Protein AF-A0A9E3HZI1-F1 (afdb_monomer_lite)

pLDDT: mean 81.72, std 6.22, range [60.81, 88.31]

Foldseek 3Di:
DVVLVVVLVVLVVLLVVLVVDDPVSNLVSLVVSCVVVVHPQDNDDDPVSSVVSSVVSVVVSVVSVVVVVVVVVVVVVVVVVVVVVVVVVVVVVD

Secondary structure (DSSP, 8-state):
-HHHHHHHHHHHHHHHHHHHS-HHHHHHHHHHHHHHTT-------SHHHHHHHHHHHHHHHHHHHHHHHHHHHHHHHHHHHHHHHHHHHHHHH-

Radius of gyration: 21.02 Å; chains: 1; bounding box: 48×21×60 Å

Structure (mmCIF, N/CA/C/O backbone):
data_AF-A0A9E3HZI1-F1
#
_entry.id   AF-A0A9E3HZI1-F1
#
loop_
_atom_site.group_PDB
_atom_site.id
_atom_site.type_symbol
_atom_site.label_atom_id
_atom_site.label_alt_id
_atom_site.label_comp_id
_atom_site.label_asym_id
_atom_site.label_entity_id
_atom_site.label_seq_id
_atom_site.pdbx_PDB_ins_code
_atom_site.Cartn_x
_atom_site.Cartn_y
_atom_site.Cartn_z
_atom_site.occupancy
_atom_site.B_iso_or_equiv
_atom_site.auth_seq_id
_atom_site.auth_comp_id
_atom_site.auth_asym_id
_atom_site.auth_atom_id
_atom_site.pdbx_PDB_model_num
ATOM 1 N N . MET A 1 1 ? 10.202 -7.356 -5.266 1.00 65.06 1 MET A N 1
ATOM 2 C CA . MET A 1 1 ? 8.920 -7.134 -5.973 1.00 65.06 1 MET A CA 1
ATOM 3 C C . MET A 1 1 ? 7.806 -8.055 -5.473 1.00 65.06 1 MET A C 1
ATOM 5 O O . MET A 1 1 ? 6.886 -7.562 -4.833 1.00 65.06 1 MET A O 1
ATOM 9 N N . ILE A 1 2 ? 7.926 -9.379 -5.642 1.00 74.62 2 ILE A N 1
ATOM 10 C CA . ILE A 1 2 ? 6.880 -10.366 -5.287 1.00 74.62 2 ILE A CA 1
ATOM 11 C C . ILE A 1 2 ? 6.471 -10.299 -3.804 1.00 74.62 2 ILE A C 1
ATOM 13 O O . ILE A 1 2 ? 5.292 -10.182 -3.480 1.00 74.62 2 ILE A O 1
ATOM 17 N N . ARG A 1 3 ? 7.442 -10.268 -2.879 1.00 76.88 3 ARG A N 1
ATOM 18 C CA . ARG A 1 3 ? 7.169 -10.151 -1.431 1.00 76.88 3 ARG A CA 1
ATOM 19 C C . ARG A 1 3 ? 6.415 -8.863 -1.067 1.00 76.88 3 ARG A C 1
ATOM 21 O O . ARG A 1 3 ? 5.631 -8.863 -0.122 1.00 76.88 3 ARG A O 1
ATOM 28 N N . THR A 1 4 ? 6.649 -7.779 -1.806 1.00 73.19 4 THR A N 1
ATOM 29 C CA . THR A 1 4 ? 5.964 -6.493 -1.616 1.00 73.19 4 THR A CA 1
ATOM 30 C C . THR A 1 4 ? 4.528 -6.565 -2.129 1.00 73.19 4 THR A C 1
ATOM 32 O O . THR A 1 4 ? 3.627 -6.162 -1.402 1.00 73.19 4 THR A O 1
ATOM 35 N N . MET A 1 5 ? 4.293 -7.165 -3.303 1.00 73.50 5 MET A N 1
ATOM 36 C CA . MET A 1 5 ? 2.939 -7.395 -3.832 1.00 73.50 5 MET A CA 1
ATOM 37 C C . MET A 1 5 ? 2.093 -8.258 -2.893 1.00 73.50 5 MET A C 1
ATOM 39 O O . MET A 1 5 ? 0.969 -7.890 -2.578 1.00 73.50 5 MET A O 1
ATOM 43 N N . ILE A 1 6 ? 2.651 -9.352 -2.361 1.00 82.69 6 ILE A N 1
ATOM 44 C CA . ILE A 1 6 ? 1.941 -10.218 -1.404 1.00 82.69 6 ILE A CA 1
ATOM 45 C C . ILE A 1 6 ? 1.550 -9.440 -0.139 1.00 82.69 6 ILE A C 1
ATOM 47 O O . ILE A 1 6 ? 0.462 -9.636 0.401 1.00 82.69 6 ILE A O 1
ATOM 51 N N . LYS A 1 7 ? 2.426 -8.553 0.352 1.00 81.12 7 LYS A N 1
ATOM 52 C CA . LYS A 1 7 ? 2.117 -7.701 1.509 1.00 81.12 7 LYS A CA 1
ATOM 53 C C . LYS A 1 7 ? 1.000 -6.704 1.198 1.00 81.12 7 LYS A C 1
ATOM 55 O O . LYS A 1 7 ? 0.075 -6.613 1.995 1.00 81.12 7 LYS A O 1
ATOM 60 N N . ILE A 1 8 ? 1.065 -6.014 0.057 1.00 81.75 8 ILE A N 1
ATOM 61 C CA . ILE A 1 8 ? 0.026 -5.076 -0.408 1.00 81.75 8 ILE A CA 1
ATOM 62 C C . ILE A 1 8 ? -1.325 -5.796 -0.496 1.00 81.75 8 ILE A C 1
ATOM 64 O O . ILE A 1 8 ? -2.284 -5.366 0.134 1.00 81.75 8 ILE A O 1
ATOM 68 N N . TRP A 1 9 ? -1.368 -6.956 -1.151 1.00 84.50 9 TRP A N 1
ATOM 69 C CA . TRP A 1 9 ? -2.593 -7.739 -1.315 1.00 84.50 9 TRP A CA 1
ATOM 70 C C . TRP A 1 9 ? -3.193 -8.209 0.019 1.00 84.50 9 TRP A C 1
ATOM 72 O O . TRP A 1 9 ? -4.402 -8.152 0.235 1.00 84.50 9 TRP A O 1
ATOM 82 N N . LYS A 1 10 ? -2.351 -8.640 0.972 1.00 86.94 10 LYS A N 1
ATOM 83 C CA . LYS A 1 10 ? -2.817 -9.001 2.323 1.00 86.94 10 LYS A CA 1
ATOM 84 C C . LYS A 1 10 ? -3.417 -7.808 3.068 1.00 86.94 10 LYS A C 1
ATOM 86 O O . LYS A 1 10 ? -4.395 -7.989 3.790 1.00 86.94 10 LYS A O 1
ATOM 91 N N . VAL A 1 11 ? -2.829 -6.622 2.920 1.00 85.88 11 VAL A N 1
ATOM 92 C CA . VAL A 1 11 ? -3.314 -5.390 3.558 1.00 85.88 11 VAL A CA 1
ATOM 93 C C . VAL A 1 11 ? -4.638 -4.957 2.951 1.00 85.88 11 VAL A C 1
ATOM 95 O O . VAL A 1 11 ? -5.578 -4.709 3.695 1.00 85.88 11 VAL A O 1
ATOM 98 N N . GLU A 1 12 ? -4.738 -4.949 1.625 1.00 84.56 12 GLU A N 1
ATOM 99 C CA . GLU A 1 12 ? -5.968 -4.644 0.891 1.00 84.56 12 GLU A CA 1
ATOM 100 C C . GLU A 1 12 ? -7.118 -5.568 1.316 1.00 84.56 12 GLU A C 1
ATOM 102 O O . GLU A 1 12 ? -8.197 -5.111 1.693 1.00 84.56 12 GLU A O 1
ATOM 107 N N . ARG A 1 13 ? -6.856 -6.880 1.371 1.00 86.19 13 ARG A N 1
ATOM 108 C CA . ARG A 1 13 ? -7.850 -7.873 1.791 1.00 86.19 13 ARG A CA 1
ATOM 109 C C . ARG A 1 13 ? -8.274 -7.703 3.251 1.00 86.19 13 ARG A C 1
ATOM 111 O O . ARG A 1 13 ? -9.446 -7.897 3.565 1.00 86.19 13 ARG A O 1
ATOM 118 N N . LYS A 1 14 ? -7.342 -7.362 4.151 1.00 85.88 14 LYS A N 1
ATOM 119 C CA . LYS A 1 14 ? -7.669 -7.035 5.550 1.00 85.88 14 LYS A CA 1
ATOM 120 C C . LYS A 1 14 ? -8.515 -5.759 5.627 1.00 85.88 14 LYS A C 1
ATOM 122 O O . LYS A 1 14 ? -9.510 -5.756 6.337 1.00 85.88 14 LYS A O 1
ATOM 127 N N . LEU A 1 15 ? -8.160 -4.716 4.878 1.00 86.19 15 LEU A N 1
ATOM 128 C CA . LEU A 1 15 ? -8.871 -3.436 4.871 1.00 86.19 15 LEU A CA 1
ATOM 129 C C . LEU A 1 15 ? -10.308 -3.576 4.350 1.00 86.19 15 LEU A C 1
ATOM 131 O O . LEU A 1 15 ? -11.223 -3.010 4.935 1.00 86.19 15 LEU A O 1
ATOM 135 N N . SER A 1 16 ? -10.520 -4.384 3.309 1.00 85.12 16 SER A N 1
ATOM 136 C CA . SER A 1 16 ? -11.860 -4.673 2.786 1.00 85.12 16 SER A CA 1
ATOM 137 C C . SER A 1 16 ? -12.743 -5.396 3.811 1.00 85.12 16 SER A C 1
ATOM 139 O O . SER A 1 16 ? -13.904 -5.031 3.970 1.00 85.12 16 SER A O 1
ATOM 141 N N . LYS A 1 17 ? -12.189 -6.361 4.563 1.00 88.06 17 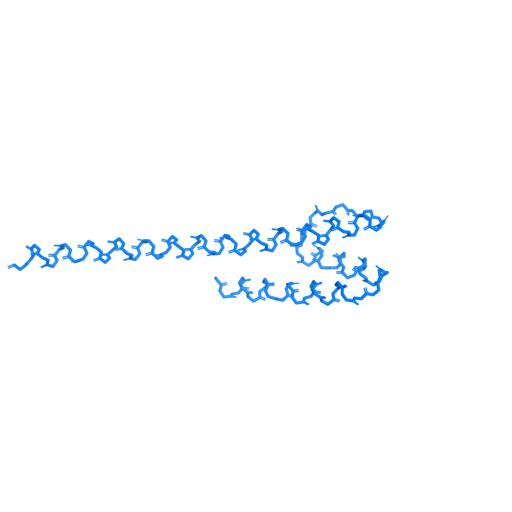LYS A N 1
ATOM 142 C CA . LYS A 1 17 ? -12.917 -7.025 5.659 1.00 88.06 17 LYS A CA 1
ATOM 143 C C . LYS A 1 17 ? -13.276 -6.058 6.782 1.00 88.06 17 LYS A C 1
ATOM 145 O O . LYS A 1 17 ? -14.413 -6.054 7.227 1.00 88.06 17 LYS A O 1
ATOM 150 N N . ILE A 1 18 ? -12.326 -5.208 7.178 1.00 86.50 18 ILE A N 1
ATOM 151 C CA . ILE A 1 18 ? -12.555 -4.159 8.175 1.00 86.50 18 ILE A CA 1
ATOM 152 C C . ILE A 1 18 ? -13.745 -3.297 7.753 1.00 86.50 18 ILE A C 1
ATOM 154 O O . ILE A 1 18 ? -14.662 -3.108 8.532 1.00 86.50 18 ILE A O 1
ATOM 158 N N . GLN A 1 19 ? -13.780 -2.814 6.511 1.00 81.19 19 GLN A N 1
ATOM 159 C CA . GLN A 1 19 ? -14.855 -1.934 6.037 1.00 81.19 19 GLN A CA 1
ATOM 160 C C . GLN A 1 19 ? -16.259 -2.570 6.061 1.00 81.19 19 GLN A C 1
ATOM 162 O O . GLN A 1 19 ? -17.242 -1.835 6.018 1.00 81.19 19 GLN A O 1
ATOM 167 N N . GLN A 1 20 ? -16.360 -3.900 6.134 1.00 85.12 20 GLN A N 1
ATOM 168 C CA . GLN A 1 20 ? -17.626 -4.638 6.210 1.00 85.12 20 GLN A CA 1
ATOM 169 C C . GLN A 1 20 ? -18.091 -4.911 7.652 1.00 85.12 20 GLN A C 1
ATOM 171 O O . GLN A 1 20 ? -19.245 -5.283 7.844 1.00 85.12 20 GLN A O 1
ATOM 176 N N . ASP A 1 21 ? -17.220 -4.736 8.651 1.00 87.06 21 ASP A N 1
ATOM 177 C CA . ASP A 1 21 ? -17.528 -4.980 10.065 1.00 87.06 21 ASP A CA 1
ATOM 178 C C . ASP A 1 21 ? -18.204 -3.771 10.745 1.00 87.06 21 ASP A C 1
ATOM 180 O O . ASP A 1 21 ? -18.135 -2.638 10.265 1.00 87.06 21 ASP A O 1
ATOM 184 N N . ASP A 1 22 ? -18.808 -4.000 11.918 1.00 83.88 22 ASP A N 1
ATOM 185 C CA . ASP A 1 22 ? -19.387 -2.952 12.771 1.00 83.88 22 ASP A CA 1
ATOM 186 C C . ASP A 1 22 ? -18.340 -1.922 13.222 1.00 83.88 22 ASP A C 1
ATOM 188 O O . ASP A 1 22 ? -17.200 -2.272 13.536 1.00 83.88 22 ASP A O 1
ATOM 192 N N . PHE A 1 23 ? -18.743 -0.655 13.363 1.00 75.69 23 PHE A N 1
ATOM 193 C CA . PHE A 1 23 ? -17.867 0.479 13.700 1.00 75.69 23 PHE A CA 1
ATOM 194 C C . PHE A 1 23 ? -16.897 0.224 14.875 1.00 75.69 23 PHE A C 1
ATOM 196 O O . PHE A 1 23 ? -15.724 0.602 14.829 1.00 75.69 23 PHE A O 1
ATOM 203 N N . GLU A 1 24 ? -17.364 -0.450 15.925 1.00 79.38 24 GLU A N 1
ATOM 204 C CA . GLU A 1 24 ? -16.559 -0.760 17.110 1.00 79.38 24 GLU A CA 1
ATOM 205 C C . GLU A 1 24 ? -15.444 -1.782 16.808 1.00 79.38 24 GLU A C 1
ATOM 207 O O . GLU A 1 24 ? -14.297 -1.628 17.242 1.00 79.38 24 GLU A O 1
ATOM 212 N N . LYS A 1 25 ? -15.743 -2.784 15.969 1.00 83.81 25 LYS A N 1
ATOM 213 C CA . LYS A 1 25 ? -14.757 -3.750 15.461 1.00 83.81 25 LYS A CA 1
ATOM 214 C C . LYS A 1 25 ? -13.804 -3.096 14.465 1.00 83.81 25 LYS A C 1
ATOM 216 O O . LYS A 1 25 ? -12.605 -3.380 14.514 1.00 83.81 25 LYS A O 1
ATOM 221 N N . GLN A 1 26 ? -14.299 -2.179 13.630 1.00 80.81 26 GLN A N 1
ATOM 222 C CA . GLN A 1 26 ? -13.472 -1.425 12.687 1.00 80.81 26 GLN A CA 1
ATOM 223 C C . GLN A 1 26 ? -12.371 -0.650 13.404 1.00 80.81 26 GLN A C 1
ATOM 225 O O . GLN A 1 26 ? -11.205 -0.755 13.030 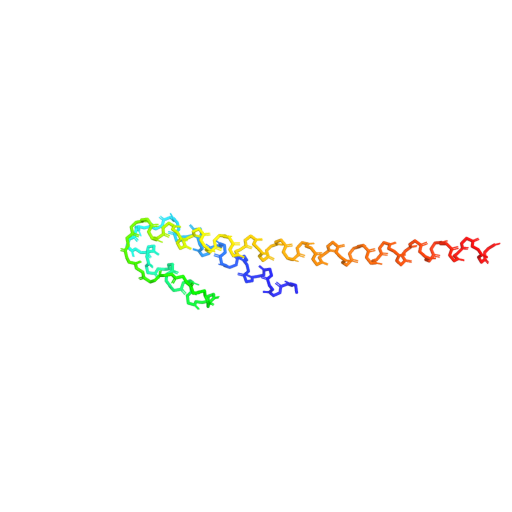1.00 80.81 26 GLN A O 1
ATOM 230 N N . GLY A 1 27 ? -12.711 0.083 14.468 1.00 81.62 27 GLY A N 1
ATOM 231 C CA . GLY A 1 27 ? -11.738 0.862 15.235 1.00 81.62 27 GLY A CA 1
ATOM 232 C C . GLY A 1 27 ? -10.563 0.020 15.728 1.00 81.62 27 GLY A C 1
ATOM 233 O O . GLY A 1 27 ? -9.404 0.380 15.512 1.00 81.62 27 GLY A O 1
ATOM 234 N N . LYS A 1 28 ? -10.855 -1.138 16.326 1.00 84.19 28 LYS A N 1
ATOM 235 C CA . LYS A 1 28 ? -9.829 -2.048 16.845 1.00 84.19 28 LYS A CA 1
ATOM 236 C C . LYS A 1 28 ? -8.969 -2.640 15.726 1.00 84.19 28 LYS A C 1
ATOM 238 O O . LYS A 1 28 ? -7.744 -2.567 15.790 1.00 84.19 28 LYS A O 1
ATOM 243 N N . GLN A 1 29 ? -9.598 -3.160 14.674 1.00 86.19 29 GLN A N 1
ATOM 244 C CA . GLN A 1 29 ? -8.878 -3.797 13.572 1.00 86.19 29 GLN A CA 1
ATOM 245 C C . GLN A 1 29 ? -8.042 -2.800 12.749 1.00 86.19 29 GLN A C 1
ATOM 247 O O . GLN A 1 29 ? -6.959 -3.152 12.283 1.00 86.19 29 GLN A O 1
ATOM 252 N N . VAL A 1 30 ? -8.493 -1.548 12.598 1.00 85.31 30 VAL A N 1
ATOM 253 C CA . VAL A 1 30 ? -7.714 -0.479 11.950 1.00 85.31 30 VAL A CA 1
ATOM 254 C C . VAL A 1 30 ? -6.481 -0.124 12.774 1.00 85.31 30 VAL A C 1
ATOM 256 O O . VAL A 1 30 ? -5.413 0.057 12.196 1.00 85.31 30 VAL A O 1
ATOM 259 N N . ILE A 1 31 ? -6.588 -0.055 14.105 1.00 83.62 31 ILE A N 1
ATOM 260 C CA . ILE A 1 31 ? -5.437 0.199 14.988 1.00 83.62 31 ILE A CA 1
ATOM 261 C C . ILE A 1 31 ? -4.411 -0.933 14.880 1.00 83.62 31 ILE A C 1
ATOM 263 O O . ILE A 1 31 ? -3.213 -0.664 14.759 1.00 83.62 31 ILE A O 1
ATOM 267 N N . ASP A 1 32 ? -4.866 -2.185 14.879 1.00 86.31 32 ASP A N 1
ATOM 268 C CA . ASP A 1 32 ? -3.987 -3.345 14.718 1.00 86.31 32 ASP A CA 1
ATOM 269 C C . ASP A 1 32 ? -3.316 -3.342 13.336 1.00 86.31 32 ASP A C 1
ATOM 271 O O . ASP A 1 32 ? -2.099 -3.498 13.234 1.00 86.31 32 ASP A O 1
ATOM 275 N N . LEU A 1 33 ? -4.073 -3.054 12.270 1.00 85.88 33 LEU A N 1
ATOM 276 C CA . LEU A 1 33 ? -3.535 -2.937 10.914 1.00 85.88 33 LEU A CA 1
ATOM 277 C C . LEU A 1 33 ? -2.532 -1.779 10.793 1.00 85.88 33 LEU A C 1
ATOM 279 O O . LEU A 1 33 ? -1.503 -1.902 10.132 1.00 85.88 33 LEU A O 1
ATOM 283 N N . GLN A 1 34 ? -2.792 -0.661 11.463 1.00 83.38 34 GLN A N 1
ATOM 284 C CA . GLN A 1 34 ? -1.893 0.483 11.511 1.00 83.38 34 GLN A CA 1
ATOM 285 C C . GLN A 1 34 ? -0.569 0.132 12.213 1.00 83.38 34 GLN A C 1
ATOM 287 O O . GLN A 1 34 ? 0.499 0.522 11.729 1.00 83.38 34 GLN A O 1
ATOM 292 N N . ARG A 1 35 ? -0.617 -0.632 13.315 1.00 83.62 35 ARG A N 1
ATOM 293 C CA . ARG A 1 35 ? 0.580 -1.143 14.009 1.00 83.62 35 ARG A CA 1
ATOM 294 C C . ARG A 1 35 ? 1.364 -2.125 13.144 1.00 83.62 35 ARG A C 1
ATOM 296 O O . ARG A 1 35 ? 2.578 -1.966 13.026 1.00 83.62 35 ARG A O 1
ATOM 303 N N . ASP A 1 36 ? 0.683 -3.070 12.493 1.00 85.31 36 ASP A N 1
ATOM 304 C CA . ASP A 1 36 ? 1.288 -4.022 11.546 1.00 85.31 36 ASP A CA 1
ATOM 305 C C . ASP A 1 36 ? 2.059 -3.288 10.434 1.00 85.31 36 ASP A C 1
ATOM 307 O O . ASP A 1 36 ? 3.142 -3.711 10.015 1.00 85.31 36 ASP A O 1
ATOM 311 N N . LEU A 1 37 ? 1.510 -2.163 9.967 1.00 81.81 37 LEU A N 1
ATOM 312 C CA . LEU A 1 37 ? 2.089 -1.333 8.911 1.00 81.81 37 LEU A CA 1
ATOM 313 C C . LEU A 1 37 ? 3.088 -0.287 9.417 1.00 81.81 37 LEU A C 1
ATOM 315 O O . LEU A 1 37 ? 3.700 0.399 8.597 1.00 81.81 37 LEU A O 1
ATOM 319 N N . LYS A 1 38 ? 3.282 -0.180 10.739 1.00 82.44 38 LYS A N 1
ATOM 320 C CA . LYS A 1 38 ? 4.109 0.845 11.396 1.00 82.44 38 LYS A CA 1
ATOM 321 C C . LYS A 1 38 ? 3.751 2.271 10.948 1.00 82.44 38 LYS A C 1
ATOM 323 O O . LYS A 1 38 ? 4.630 3.114 10.781 1.00 82.44 38 LYS A O 1
ATOM 328 N N . LEU A 1 39 ? 2.463 2.535 10.729 1.00 77.38 39 LEU A N 1
ATOM 329 C CA . LEU A 1 39 ? 1.966 3.850 10.329 1.00 77.38 39 LEU A CA 1
ATOM 330 C C . LEU A 1 39 ? 1.725 4.728 11.561 1.00 77.38 39 LEU A C 1
ATOM 332 O O . LEU A 1 39 ? 1.052 4.324 12.511 1.00 77.38 39 LEU A O 1
ATOM 336 N N . VAL A 1 40 ? 2.234 5.958 11.536 1.00 73.75 40 VAL A N 1
ATOM 337 C CA . VAL A 1 40 ? 1.985 6.955 12.585 1.00 73.75 40 VAL A CA 1
ATOM 338 C C . VAL A 1 40 ? 0.758 7.778 12.187 1.00 73.75 40 VAL A C 1
ATOM 340 O O . VAL A 1 40 ? 0.874 8.870 11.647 1.00 73.75 40 VAL A O 1
ATOM 343 N N . LEU A 1 41 ? -0.432 7.212 12.393 1.00 71.94 41 LEU A N 1
ATOM 344 C CA . LEU A 1 41 ? -1.709 7.922 12.280 1.00 71.94 41 LEU A CA 1
ATOM 345 C C . LEU A 1 41 ? -2.230 8.252 13.693 1.00 71.94 41 LEU A C 1
ATOM 347 O O . LEU A 1 41 ? -2.008 7.465 14.623 1.00 71.94 41 LEU A O 1
ATOM 351 N N . PRO A 1 42 ? -2.904 9.397 13.875 1.00 67.12 42 PRO A N 1
ATOM 352 C CA . PRO A 1 42 ? -3.402 9.852 15.173 1.00 67.12 42 PRO A CA 1
ATOM 353 C C . PRO A 1 42 ? -4.309 8.819 15.863 1.00 67.12 42 PRO A C 1
ATOM 355 O O . PRO A 1 42 ? -5.152 8.194 15.231 1.00 67.12 42 PRO A O 1
ATOM 358 N N . LEU A 1 43 ? -4.125 8.631 17.180 1.00 63.19 43 LEU A N 1
ATOM 359 C CA . LEU A 1 43 ? -4.754 7.568 17.987 1.00 63.19 43 LEU A CA 1
ATOM 360 C C . LEU A 1 43 ? -6.159 7.902 18.532 1.00 63.19 43 LEU A C 1
ATOM 362 O O . LEU A 1 43 ? -6.715 7.106 19.290 1.00 63.19 43 LEU A O 1
ATOM 366 N N . ARG A 1 44 ? -6.778 9.014 18.126 1.00 62.28 44 ARG A N 1
ATOM 367 C CA . ARG A 1 44 ? -8.071 9.451 18.679 1.00 62.28 44 ARG A CA 1
ATOM 368 C C . ARG A 1 44 ? -9.243 8.556 18.245 1.00 62.28 44 ARG A C 1
ATOM 370 O O . ARG A 1 44 ? -9.208 7.910 17.195 1.00 62.28 44 ARG A O 1
ATOM 377 N N . THR A 1 45 ? -10.268 8.503 19.089 1.00 61.22 45 THR A N 1
ATOM 378 C CA . THR A 1 45 ? -11.512 7.742 18.903 1.00 61.22 45 THR A CA 1
ATOM 379 C C . THR A 1 45 ? -12.621 8.655 18.378 1.00 61.22 45 THR A C 1
ATOM 381 O O . THR A 1 45 ? -12.897 9.695 18.969 1.00 61.22 45 THR A O 1
ATOM 384 N N . GLY A 1 46 ? -13.255 8.272 17.267 1.00 71.50 46 GLY A N 1
ATOM 385 C CA . GLY A 1 46 ? -14.384 8.989 16.664 1.00 71.50 46 GLY A CA 1
ATOM 386 C C . GLY A 1 46 ? -14.633 8.564 15.213 1.00 71.50 46 GLY A C 1
ATOM 387 O O . GLY A 1 46 ? -13.714 8.097 14.544 1.00 71.50 46 GLY A O 1
ATOM 388 N N . GLN A 1 47 ? -15.863 8.726 14.709 1.00 74.00 47 GLN A N 1
ATOM 389 C CA . GLN A 1 47 ? -16.228 8.304 13.343 1.00 74.00 47 GLN A CA 1
ATOM 390 C C . GLN A 1 47 ? -15.397 8.989 12.254 1.00 74.00 47 GLN A C 1
ATOM 392 O O . GLN A 1 47 ? -14.864 8.320 11.370 1.00 74.00 47 GLN A O 1
ATOM 397 N N . LYS A 1 48 ? -15.226 10.313 12.352 1.00 78.88 48 LYS A N 1
ATOM 398 C CA . LYS A 1 48 ? -14.382 11.079 11.420 1.00 78.88 48 LYS A CA 1
ATOM 399 C C . LYS A 1 48 ? -12.929 10.603 11.453 1.00 78.88 48 LYS A C 1
ATOM 401 O O . LYS A 1 48 ? -12.298 10.468 10.413 1.00 78.88 48 LYS A O 1
ATOM 406 N N . GLU A 1 49 ? -12.420 10.290 12.639 1.00 79.25 49 GLU A N 1
ATOM 407 C CA . GLU A 1 49 ? -11.038 9.846 12.812 1.00 79.25 49 GLU A CA 1
ATOM 408 C C . GLU A 1 49 ? -10.803 8.448 12.234 1.00 79.25 49 GLU A C 1
ATOM 410 O O . GLU A 1 49 ? -9.786 8.203 11.586 1.00 79.25 49 GLU A O 1
ATOM 415 N N . LEU A 1 50 ? -11.763 7.534 12.409 1.00 79.31 50 LEU A N 1
ATOM 416 C CA . LEU A 1 50 ? -11.715 6.210 11.793 1.00 79.31 50 LEU A CA 1
ATOM 417 C C . LEU A 1 50 ? -11.665 6.315 10.265 1.00 79.31 50 LEU A C 1
ATOM 419 O O . LEU A 1 50 ? -10.847 5.649 9.631 1.00 79.31 50 LEU A O 1
ATOM 423 N N . PHE A 1 51 ? -12.491 7.193 9.688 1.00 82.44 51 PHE A N 1
ATOM 424 C CA . PHE A 1 51 ? -12.466 7.481 8.258 1.00 82.44 51 PHE A CA 1
ATOM 425 C C . PHE A 1 51 ? -11.084 7.976 7.807 1.00 82.44 51 PHE A C 1
ATOM 427 O O . PHE A 1 51 ? -10.522 7.423 6.862 1.00 82.44 51 PHE A O 1
ATOM 434 N N . TYR A 1 52 ? -10.484 8.944 8.513 1.00 81.56 52 TYR A N 1
ATOM 435 C CA . TYR A 1 52 ? -9.138 9.431 8.187 1.00 81.56 52 TYR A CA 1
ATOM 436 C C . TYR A 1 52 ? -8.072 8.338 8.267 1.00 81.56 52 TYR A C 1
ATOM 438 O O . TYR A 1 52 ? -7.169 8.308 7.431 1.00 81.56 52 TYR A O 1
ATOM 446 N N . ARG A 1 53 ? -8.175 7.408 9.222 1.00 80.56 53 ARG A N 1
ATOM 447 C CA . ARG A 1 53 ? -7.230 6.289 9.330 1.00 80.56 53 ARG A CA 1
ATOM 448 C C . ARG A 1 53 ? -7.364 5.298 8.186 1.00 80.56 53 ARG A C 1
ATOM 450 O O . ARG A 1 53 ? -6.355 4.922 7.597 1.00 80.56 53 ARG A O 1
ATOM 457 N N . ILE A 1 54 ? -8.591 4.894 7.861 1.00 84.44 54 ILE A N 1
ATOM 458 C CA . ILE A 1 54 ? -8.864 4.009 6.722 1.00 84.44 54 ILE A CA 1
ATOM 459 C C . ILE A 1 54 ? -8.360 4.667 5.434 1.00 84.44 54 ILE A C 1
ATOM 461 O O . ILE A 1 54 ? -7.664 4.024 4.648 1.00 84.44 54 ILE A O 1
ATOM 465 N N . ASN A 1 55 ? -8.630 5.963 5.258 1.00 84.62 55 ASN A N 1
ATOM 466 C CA . ASN A 1 55 ? -8.150 6.721 4.110 1.00 84.62 55 ASN A CA 1
ATOM 467 C C . ASN A 1 55 ? -6.615 6.817 4.079 1.00 84.62 55 ASN A C 1
ATOM 469 O O . ASN A 1 55 ? -6.008 6.623 3.035 1.00 84.62 55 ASN A O 1
ATOM 473 N N . GLY A 1 56 ? -5.962 7.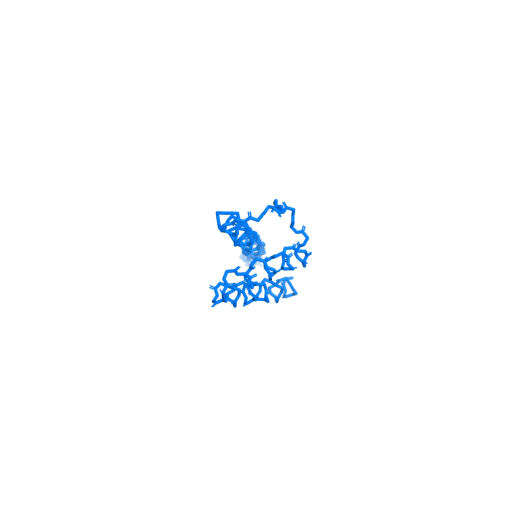028 5.225 1.00 83.81 56 GLY A N 1
ATOM 474 C CA . GLY A 1 56 ? -4.501 7.029 5.328 1.00 83.81 56 GLY A CA 1
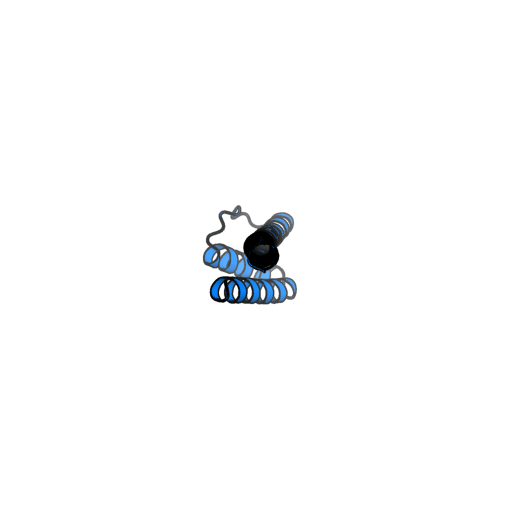ATOM 475 C C . GLY A 1 56 ? -3.868 5.691 4.930 1.00 83.81 56 GLY A C 1
ATOM 476 O O . GLY A 1 56 ? -2.842 5.673 4.248 1.00 83.81 56 GLY A O 1
ATOM 477 N N . ILE A 1 57 ? -4.496 4.567 5.295 1.00 84.94 57 ILE A N 1
ATOM 478 C CA . ILE A 1 57 ? -4.058 3.230 4.866 1.00 84.94 57 ILE A CA 1
ATOM 479 C C . ILE A 1 57 ? -4.256 3.057 3.351 1.00 84.94 57 ILE A C 1
ATOM 481 O O . ILE A 1 57 ? -3.353 2.544 2.688 1.00 84.94 57 ILE A O 1
ATOM 485 N N . HIS A 1 58 ? -5.376 3.528 2.789 1.00 84.94 58 HIS A N 1
ATOM 486 C CA . HIS A 1 58 ? -5.617 3.533 1.337 1.00 84.94 58 HIS A CA 1
ATOM 487 C C . HIS A 1 58 ? -4.569 4.345 0.573 1.00 84.94 58 HIS A C 1
ATOM 489 O O . HIS A 1 58 ? -3.963 3.831 -0.367 1.00 84.94 58 HIS A O 1
ATOM 495 N N . THR A 1 59 ? -4.274 5.569 1.013 1.00 85.62 59 THR A N 1
ATOM 496 C CA . THR A 1 59 ? -3.240 6.417 0.401 1.00 85.62 59 THR A CA 1
ATOM 497 C C . THR A 1 59 ? -1.868 5.751 0.457 1.00 85.62 59 THR A C 1
ATOM 499 O O . THR A 1 59 ? -1.125 5.747 -0.529 1.00 85.62 59 THR A O 1
ATOM 502 N N . TRP A 1 60 ? -1.516 5.138 1.592 1.00 86.56 60 TRP A N 1
ATOM 503 C CA . TRP A 1 60 ? -0.266 4.390 1.711 1.00 86.56 60 TRP A CA 1
ATOM 504 C C . TRP A 1 60 ? -0.215 3.212 0.731 1.00 86.56 60 TRP A C 1
ATOM 506 O O . TRP A 1 60 ? 0.804 3.010 0.065 1.00 86.56 60 TRP A O 1
ATOM 516 N N . LEU A 1 61 ? -1.314 2.463 0.603 1.00 86.00 61 LEU A N 1
ATOM 517 C CA . LEU A 1 61 ? -1.426 1.333 -0.316 1.00 86.00 61 LEU A CA 1
ATOM 518 C C . LEU A 1 61 ? -1.237 1.782 -1.773 1.00 86.00 61 LEU A C 1
ATOM 520 O O . LEU A 1 61 ? -0.392 1.228 -2.478 1.00 86.00 61 LEU A O 1
ATOM 524 N N . GLN A 1 62 ? -1.949 2.832 -2.192 1.00 85.12 62 GLN A N 1
ATOM 525 C CA . GLN A 1 62 ? -1.827 3.419 -3.530 1.00 85.12 62 GLN A CA 1
ATOM 526 C C . GLN A 1 62 ? -0.403 3.904 -3.811 1.00 85.12 62 GLN A C 1
ATOM 528 O O . GLN A 1 62 ? 0.154 3.604 -4.865 1.00 85.12 62 GLN A O 1
ATOM 533 N N . THR A 1 63 ? 0.235 4.564 -2.841 1.00 85.69 63 THR A N 1
ATOM 534 C CA . THR A 1 63 ? 1.625 5.027 -2.975 1.00 85.69 63 THR A CA 1
ATOM 535 C C . THR A 1 63 ? 2.583 3.856 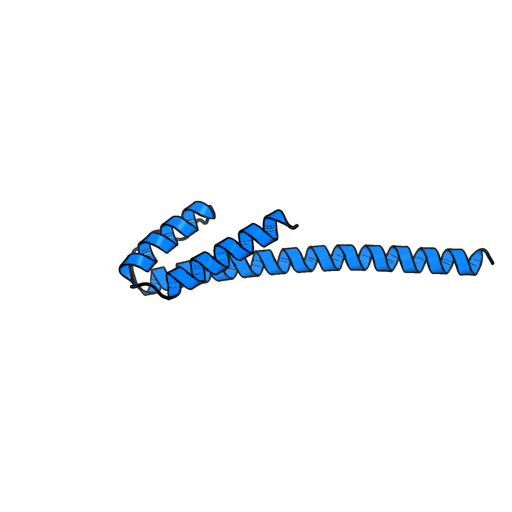-3.217 1.00 85.69 63 THR A C 1
ATOM 537 O O . THR A 1 63 ? 3.490 3.942 -4.045 1.00 85.69 63 THR A O 1
ATOM 540 N N . LYS A 1 64 ? 2.388 2.724 -2.525 1.00 83.19 64 LYS A N 1
ATOM 541 C CA . LYS A 1 64 ? 3.217 1.525 -2.729 1.00 83.19 64 LYS A CA 1
ATOM 542 C C . LYS A 1 64 ? 2.991 0.877 -4.091 1.00 83.19 64 LYS A C 1
ATOM 544 O O . LYS A 1 64 ? 3.965 0.426 -4.693 1.00 83.19 64 LYS A O 1
ATOM 549 N N . ILE A 1 65 ? 1.751 0.838 -4.572 1.00 85.38 65 ILE A N 1
ATOM 550 C CA . ILE A 1 65 ? 1.422 0.322 -5.907 1.00 85.38 65 ILE A CA 1
ATOM 551 C C . ILE A 1 65 ? 2.044 1.215 -6.987 1.00 85.38 65 ILE A C 1
ATOM 553 O O . ILE A 1 65 ? 2.694 0.702 -7.895 1.00 85.38 65 ILE A O 1
ATOM 557 N N . MET A 1 66 ? 1.933 2.538 -6.853 1.00 85.31 66 MET A N 1
ATOM 558 C CA . MET A 1 66 ? 2.516 3.495 -7.795 1.00 85.31 66 MET A CA 1
ATOM 559 C C . MET A 1 66 ? 4.043 3.381 -7.854 1.00 85.31 66 MET A C 1
ATOM 561 O O . MET A 1 66 ? 4.600 3.267 -8.939 1.00 85.31 66 MET A O 1
ATOM 565 N N . LEU A 1 67 ? 4.727 3.311 -6.705 1.00 85.38 67 LEU A N 1
ATOM 566 C CA . LEU A 1 67 ? 6.179 3.086 -6.664 1.00 85.38 67 LEU A CA 1
ATOM 567 C C . LEU A 1 67 ? 6.583 1.785 -7.368 1.00 85.38 67 LEU A C 1
ATOM 569 O O . LEU A 1 67 ? 7.575 1.756 -8.095 1.00 85.38 67 LEU A O 1
ATOM 573 N N . LEU A 1 68 ? 5.811 0.713 -7.174 1.00 83.62 68 LEU A N 1
ATOM 574 C CA . LEU A 1 68 ? 6.050 -0.559 -7.849 1.00 83.62 68 LEU A CA 1
ATOM 575 C C . LEU A 1 68 ? 5.903 -0.421 -9.368 1.00 83.62 68 LEU A C 1
ATOM 577 O O . LEU A 1 68 ? 6.752 -0.915 -10.108 1.00 83.62 68 LEU A O 1
ATOM 581 N N . ALA A 1 69 ? 4.855 0.270 -9.820 1.00 81.44 69 ALA A N 1
ATOM 582 C CA . ALA A 1 69 ? 4.619 0.542 -11.231 1.00 81.44 69 ALA A CA 1
ATOM 583 C C . ALA A 1 69 ? 5.755 1.380 -11.838 1.00 81.44 69 ALA A C 1
ATOM 585 O O . ALA A 1 69 ? 6.277 1.021 -12.890 1.00 81.44 69 ALA A O 1
ATOM 586 N N . CYS A 1 70 ? 6.216 2.423 -11.140 1.00 84.94 70 CYS A N 1
ATOM 587 C CA . CYS A 1 70 ? 7.357 3.236 -11.564 1.00 84.94 70 CYS A CA 1
ATOM 588 C C . CYS A 1 70 ? 8.644 2.409 -11.688 1.00 84.94 70 CYS A C 1
ATOM 590 O O . CYS A 1 70 ? 9.366 2.554 -12.670 1.00 84.94 70 CYS A O 1
ATOM 592 N N . MET A 1 71 ? 8.923 1.507 -10.741 1.00 81.00 71 MET A N 1
ATOM 593 C CA . MET A 1 71 ? 10.081 0.609 -10.839 1.00 81.00 71 MET A CA 1
ATOM 594 C C . MET A 1 71 ? 9.985 -0.339 -12.041 1.00 81.00 71 MET A C 1
ATOM 596 O O . MET A 1 71 ? 10.986 -0.571 -12.717 1.00 81.00 71 MET A O 1
ATOM 600 N N . CYS A 1 72 ? 8.794 -0.877 -12.320 1.00 83.69 72 CYS A N 1
ATOM 601 C CA . CYS A 1 72 ? 8.577 -1.739 -13.483 1.00 83.69 72 CYS A CA 1
ATOM 602 C C . CYS A 1 72 ? 8.768 -0.964 -14.792 1.00 83.69 72 CYS A C 1
ATOM 604 O O . CYS A 1 72 ? 9.430 -1.458 -15.702 1.00 83.69 72 CYS A O 1
ATOM 606 N N . ALA A 1 73 ? 8.246 0.263 -14.866 1.00 84.69 73 ALA A N 1
ATOM 607 C CA . ALA A 1 73 ? 8.419 1.143 -16.017 1.00 84.69 73 ALA A CA 1
ATOM 608 C C . ALA A 1 73 ? 9.894 1.515 -16.237 1.00 84.69 73 ALA A C 1
ATOM 610 O O . ALA A 1 73 ? 10.376 1.454 -17.364 1.00 84.69 73 ALA A O 1
ATOM 611 N N . ALA A 1 74 ? 10.631 1.827 -15.166 1.00 85.50 74 ALA A N 1
ATOM 612 C CA . ALA A 1 74 ? 12.062 2.115 -15.243 1.00 85.50 74 ALA A CA 1
ATOM 613 C C . ALA A 1 74 ? 12.863 0.910 -15.765 1.00 85.50 74 ALA A C 1
ATOM 615 O O . ALA A 1 74 ? 13.712 1.069 -16.639 1.00 85.50 74 ALA A O 1
ATOM 616 N N . ALA A 1 75 ? 12.562 -0.301 -15.283 1.00 83.94 75 ALA A N 1
ATOM 617 C CA . ALA A 1 75 ? 13.187 -1.520 -15.791 1.00 83.94 75 ALA A CA 1
ATOM 618 C C . ALA A 1 75 ? 12.866 -1.739 -17.279 1.00 83.94 75 ALA A C 1
ATOM 620 O O . ALA A 1 75 ? 13.773 -1.987 -18.069 1.00 83.94 75 ALA A O 1
ATOM 621 N N . ALA A 1 76 ? 11.599 -1.589 -17.677 1.00 86.00 76 ALA A N 1
ATOM 622 C CA . ALA A 1 76 ? 11.176 -1.737 -19.068 1.00 86.00 76 ALA A CA 1
ATOM 623 C C . ALA A 1 76 ? 11.858 -0.723 -20.002 1.00 86.00 76 ALA A C 1
ATOM 625 O O . ALA A 1 76 ? 12.323 -1.102 -21.073 1.00 86.00 76 ALA A O 1
ATOM 626 N N . ALA A 1 77 ? 11.983 0.539 -19.582 1.00 84.56 77 ALA A N 1
ATOM 627 C CA . ALA A 1 77 ? 12.685 1.571 -20.342 1.00 84.56 77 ALA A CA 1
ATOM 628 C C . ALA A 1 77 ? 14.175 1.238 -20.527 1.00 84.56 77 ALA A C 1
ATOM 630 O O . ALA A 1 77 ? 14.725 1.435 -21.609 1.00 84.56 77 ALA A O 1
ATOM 631 N N . LEU A 1 78 ? 14.815 0.675 -19.499 1.00 85.88 78 LEU A N 1
ATOM 632 C CA . LEU A 1 78 ? 16.215 0.260 -19.564 1.00 85.88 78 LEU A CA 1
ATOM 633 C C . LEU A 1 78 ? 16.416 -0.919 -20.531 1.00 85.88 78 LEU A C 1
ATOM 635 O O . LEU A 1 78 ? 17.341 -0.898 -21.340 1.00 85.88 78 LEU A O 1
ATOM 639 N N . PHE A 1 79 ? 15.511 -1.903 -20.521 1.00 85.56 79 PHE A N 1
ATOM 640 C CA . PHE A 1 79 ? 15.518 -2.993 -21.504 1.00 85.56 79 PHE A CA 1
ATOM 641 C C . PHE A 1 79 ? 15.246 -2.502 -22.930 1.00 85.56 79 PHE A C 1
ATOM 643 O O . PHE A 1 79 ? 15.917 -2.944 -23.862 1.00 85.56 79 PHE A O 1
ATOM 650 N N . ALA A 1 80 ? 14.314 -1.563 -23.110 1.00 85.81 80 ALA A N 1
ATOM 651 C CA . ALA A 1 80 ? 14.034 -0.963 -24.413 1.00 85.81 80 ALA A CA 1
ATOM 652 C C . ALA A 1 80 ? 15.259 -0.219 -24.967 1.00 85.81 80 ALA A C 1
ATOM 654 O O . ALA A 1 80 ? 15.600 -0.374 -26.139 1.00 85.81 80 ALA A O 1
ATOM 655 N N . PHE A 1 81 ? 15.971 0.521 -24.112 1.00 88.31 81 PHE A N 1
ATOM 656 C CA . PHE A 1 81 ? 17.211 1.193 -24.488 1.00 88.31 81 PHE A CA 1
ATOM 657 C C . PHE A 1 81 ? 18.293 0.195 -24.919 1.00 88.31 81 PHE A C 1
ATOM 659 O O . PHE A 1 81 ? 18.822 0.319 -26.022 1.00 88.31 81 PHE A O 1
ATOM 666 N N . ILE A 1 82 ? 18.566 -0.844 -24.121 1.00 86.75 82 ILE A N 1
ATOM 667 C CA . ILE A 1 82 ? 19.543 -1.888 -24.482 1.00 86.75 82 ILE A CA 1
ATOM 668 C C . ILE A 1 82 ? 19.172 -2.542 -25.818 1.00 86.75 82 ILE A C 1
ATOM 670 O O . ILE A 1 82 ? 20.034 -2.716 -26.676 1.00 86.75 82 ILE A O 1
ATOM 674 N N . SER A 1 83 ? 17.890 -2.859 -26.020 1.00 87.44 83 SER A N 1
ATOM 675 C CA . SER A 1 83 ? 17.413 -3.448 -27.271 1.00 87.44 83 SER A CA 1
ATOM 676 C C . SER A 1 83 ? 17.631 -2.518 -28.466 1.00 87.44 83 SER A C 1
ATOM 678 O O . SER A 1 83 ? 18.047 -2.988 -29.523 1.00 87.44 83 SER A O 1
ATOM 680 N N . SER A 1 84 ? 17.389 -1.211 -28.314 1.00 87.81 84 SER A N 1
ATOM 681 C CA . SER A 1 84 ? 17.639 -0.232 -29.381 1.00 87.81 84 SER A CA 1
ATOM 682 C C . SER A 1 84 ? 19.126 -0.101 -29.724 1.00 87.81 84 SER A C 1
ATOM 684 O O . SER A 1 84 ? 19.473 -0.040 -30.901 1.00 87.81 84 SER A O 1
ATOM 686 N N . VAL A 1 85 ? 20.013 -0.136 -28.722 1.00 86.88 85 VAL A N 1
ATOM 687 C CA . VAL A 1 85 ? 21.467 -0.081 -28.931 1.00 86.88 85 VAL A CA 1
ATOM 688 C C . VAL A 1 85 ? 21.963 -1.352 -29.613 1.00 86.88 85 VAL A C 1
ATOM 690 O O . VAL A 1 85 ? 22.714 -1.265 -30.579 1.00 86.88 85 VAL A O 1
ATOM 693 N N . MET A 1 86 ? 21.513 -2.528 -29.167 1.00 85.00 86 MET A N 1
ATOM 694 C CA . MET A 1 86 ? 21.865 -3.799 -29.805 1.00 85.00 86 MET A CA 1
ATOM 695 C C . MET A 1 86 ? 21.417 -3.841 -31.267 1.00 85.00 86 MET A C 1
ATOM 697 O O . MET A 1 86 ? 22.213 -4.201 -32.128 1.00 85.00 86 MET A O 1
ATOM 701 N N . ALA A 1 87 ? 20.188 -3.406 -31.565 1.00 85.81 87 ALA A N 1
ATOM 702 C CA . ALA A 1 87 ? 19.697 -3.318 -32.939 1.00 85.81 87 ALA A CA 1
ATOM 703 C C . ALA A 1 87 ? 20.563 -2.383 -33.800 1.00 85.81 87 ALA A C 1
ATOM 705 O O . ALA A 1 87 ? 20.903 -2.729 -34.929 1.00 85.81 87 ALA A O 1
ATOM 706 N N . LEU A 1 88 ? 20.975 -1.234 -33.255 1.00 84.94 88 LEU A N 1
ATOM 707 C CA . LEU A 1 88 ? 21.864 -0.298 -33.941 1.00 84.94 88 LEU A CA 1
ATOM 708 C C . LEU A 1 88 ? 23.236 -0.931 -34.241 1.00 84.94 88 LEU A C 1
ATOM 710 O O . LEU A 1 88 ? 23.726 -0.837 -35.362 1.00 84.94 88 LEU A O 1
ATOM 714 N N . VAL A 1 89 ? 23.839 -1.616 -33.263 1.00 83.94 89 VAL A N 1
ATOM 715 C CA . VAL A 1 89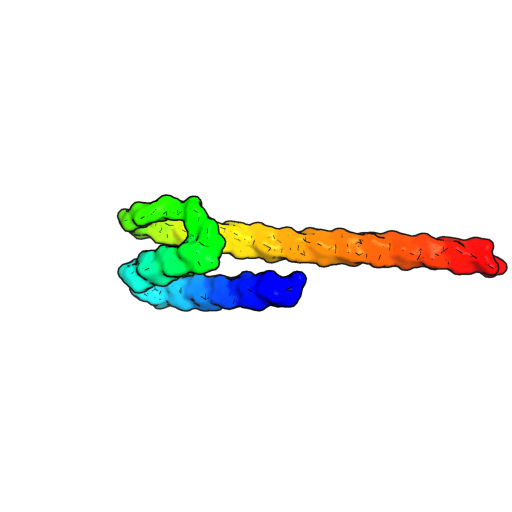 ? 25.128 -2.310 -33.432 1.00 83.94 89 VAL A CA 1
ATOM 716 C C . VAL A 1 89 ? 25.029 -3.411 -34.487 1.00 83.94 89 VAL A C 1
ATOM 718 O O . VAL A 1 89 ? 25.933 -3.542 -35.308 1.00 83.94 89 VAL A O 1
ATOM 721 N N . THR A 1 90 ? 23.935 -4.177 -34.512 1.00 84.12 90 THR A N 1
ATOM 722 C CA . THR A 1 90 ? 23.708 -5.211 -35.535 1.00 84.12 90 THR A CA 1
ATOM 723 C C . THR A 1 90 ? 23.583 -4.615 -36.937 1.00 84.12 90 THR A C 1
ATOM 725 O O . THR A 1 90 ? 24.118 -5.191 -37.877 1.00 84.12 90 THR A O 1
ATOM 728 N N . VAL A 1 91 ? 22.933 -3.456 -37.088 1.00 82.44 91 VAL A N 1
ATOM 729 C CA . VAL A 1 91 ? 22.827 -2.768 -38.386 1.00 82.44 91 VAL A CA 1
ATOM 730 C C . VAL A 1 91 ? 24.181 -2.244 -38.871 1.00 82.44 91 VAL A C 1
ATOM 732 O O . VAL A 1 91 ? 24.446 -2.323 -40.059 1.00 82.44 91 VAL A O 1
ATOM 735 N N . PHE A 1 92 ? 25.043 -1.738 -37.983 1.00 77.81 92 PHE A N 1
ATOM 736 C CA . PHE A 1 92 ? 26.374 -1.239 -38.367 1.00 77.81 92 PHE A CA 1
ATOM 737 C C . PHE A 1 92 ? 27.451 -2.326 -38.507 1.00 77.81 92 PHE A C 1
ATOM 739 O O . PHE A 1 92 ? 28.525 -2.042 -39.031 1.00 77.81 92 PHE A O 1
ATOM 746 N N . SER A 1 93 ? 27.203 -3.539 -38.004 1.00 72.56 93 SER A N 1
ATOM 747 C CA . SER A 1 93 ? 28.146 -4.668 -38.096 1.00 72.56 93 SER A CA 1
ATOM 748 C C . SER A 1 93 ? 27.882 -5.587 -39.298 1.00 72.56 93 SER A C 1
ATOM 750 O O . SER A 1 93 ? 28.665 -6.510 -39.520 1.00 72.56 93 SER A O 1
ATOM 752 N N . ASN A 1 94 ? 26.791 -5.350 -40.035 1.00 60.81 94 ASN A N 1
ATOM 753 C CA . ASN A 1 94 ? 26.471 -5.950 -41.336 1.00 60.81 94 ASN A CA 1
ATOM 754 C C . ASN A 1 94 ? 26.784 -4.959 -42.460 1.00 60.81 94 ASN A C 1
ATOM 756 O O . ASN A 1 94 ? 27.124 -5.436 -43.563 1.00 60.81 94 ASN A O 1
#

Sequence (94 aa):
MIRTMIKIWKVERKLSKIQQDDFEKQGKQVIDLQRDLKLVLPLRTGQKELFYRINGIHTWLQTKIMLLACMCAAAAALFAFISSVMALVTVFSN